Protein AF-A0A9D1AWI4-F1 (afdb_monomer_lite)

pLDDT: mean 77.04, std 20.74, range [39.5, 98.0]

Radius of gyration: 28.98 Å; chains: 1; bounding box: 42×96×61 Å

Sequence (135 aa):
MLERTSTHLPARLPLTPLGGLLALLVAPGASATPLDPLGFGLIQSSWDPSGAITIDTDALTLSEGGLVLTGELSPDGIAVFTFGEVVIDEIVTVTGARPVAILSRGDLVLDAEIVAGAWWRAPGPGGHPGGASQG

Secondary structure (DSSP, 8-state):
-----------PPP-----------------PPPP-GGGS--SEEEE--SS-EEEETTTTEEEETTEEEE-EE-TTS-EEEEEEEEEE-SPEEEESSS-EEEEESS-EEE-S-EEE--SS--PPTT---------

Structure (mmCIF, N/CA/C/O backbone):
data_AF-A0A9D1AWI4-F1
#
_entry.id   AF-A0A9D1AWI4-F1
#
loop_
_atom_site.group_PDB
_atom_site.id
_atom_site.type_symbol
_atom_site.label_atom_id
_atom_site.label_alt_id
_atom_site.label_comp_id
_atom_site.label_asym_id
_atom_site.label_entity_id
_atom_site.label_seq_id
_atom_site.pdbx_PDB_ins_code
_atom_site.Cartn_x
_atom_site.Cartn_y
_atom_site.Cartn_z
_atom_site.occupancy
_atom_site.B_iso_or_equiv
_atom_site.auth_seq_id
_atom_site.auth_comp_id
_atom_site.auth_asym_id
_atom_site.auth_atom_id
_atom_site.pdbx_PDB_model_num
ATOM 1 N N . MET A 1 1 ? 14.383 -85.084 -45.761 1.00 45.31 1 MET A N 1
ATOM 2 C CA . MET A 1 1 ? 15.588 -84.284 -46.062 1.00 45.31 1 MET A CA 1
ATOM 3 C C . MET A 1 1 ? 15.441 -82.992 -45.262 1.00 45.31 1 MET A C 1
ATOM 5 O O . MET A 1 1 ? 14.684 -82.135 -45.676 1.00 45.31 1 MET A O 1
ATOM 9 N N . LEU A 1 2 ? 15.631 -83.041 -43.938 1.00 50.47 2 LEU A N 1
ATOM 10 C CA . LEU A 1 2 ? 16.877 -82.726 -43.218 1.00 50.47 2 LEU A CA 1
ATOM 11 C C . LEU A 1 2 ? 17.517 -81.425 -43.706 1.00 50.47 2 LEU A C 1
ATOM 13 O O . LEU A 1 2 ? 18.205 -81.463 -44.711 1.00 50.47 2 LEU A O 1
ATOM 17 N N . GLU A 1 3 ? 17.341 -80.351 -42.935 1.00 50.72 3 GLU A N 1
ATOM 18 C CA . GLU A 1 3 ? 18.427 -79.440 -42.567 1.00 50.72 3 GLU A CA 1
ATOM 19 C C . GLU A 1 3 ? 18.078 -78.723 -41.251 1.00 50.72 3 GLU A C 1
ATOM 21 O O . GLU A 1 3 ? 16.989 -78.184 -41.062 1.00 50.72 3 GLU A O 1
ATOM 26 N N . ARG A 1 4 ? 18.994 -78.843 -40.287 1.00 56.78 4 ARG A N 1
ATOM 27 C CA . ARG A 1 4 ? 18.983 -78.182 -38.980 1.00 56.78 4 ARG A CA 1
ATOM 28 C C . ARG A 1 4 ? 19.704 -76.839 -39.131 1.00 56.78 4 ARG A C 1
ATOM 30 O O . ARG A 1 4 ? 20.819 -76.823 -39.638 1.00 56.78 4 ARG A O 1
ATOM 37 N N . THR A 1 5 ? 19.156 -75.765 -38.573 1.00 61.84 5 THR A N 1
ATOM 38 C CA . THR A 1 5 ? 19.863 -74.483 -38.366 1.00 61.84 5 THR A CA 1
ATOM 39 C C . THR A 1 5 ? 19.432 -73.977 -36.987 1.00 61.84 5 THR A C 1
ATOM 41 O O . THR A 1 5 ? 18.318 -73.503 -36.825 1.00 61.84 5 THR A O 1
ATOM 44 N N . SER A 1 6 ? 20.059 -74.369 -35.877 1.00 56.84 6 SER A N 1
ATOM 45 C CA . SER A 1 6 ? 21.362 -73.949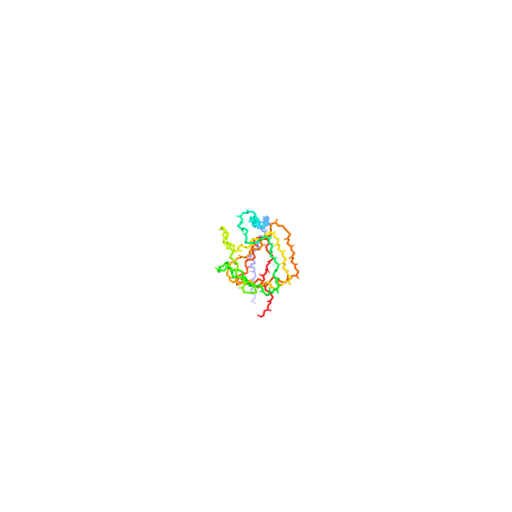 -35.340 1.00 56.84 6 SER A CA 1
ATOM 46 C C . SER A 1 6 ? 21.582 -72.430 -35.315 1.00 56.84 6 SER A C 1
ATOM 48 O O . SER A 1 6 ? 22.040 -71.852 -36.289 1.00 56.84 6 SER A O 1
ATOM 50 N N . THR A 1 7 ? 21.307 -71.867 -34.130 1.00 49.75 7 THR A N 1
ATOM 51 C CA . THR A 1 7 ? 22.163 -70.921 -33.386 1.00 49.75 7 THR A CA 1
ATOM 52 C C . THR A 1 7 ? 22.381 -69.526 -33.979 1.00 49.75 7 THR A C 1
ATOM 54 O O . THR A 1 7 ? 23.051 -69.379 -34.989 1.00 49.75 7 THR A O 1
ATOM 57 N N . HIS A 1 8 ? 21.937 -68.482 -33.265 1.00 50.66 8 HIS A N 1
ATOM 58 C CA . HIS A 1 8 ? 22.826 -67.635 -32.447 1.00 50.66 8 HIS A CA 1
ATOM 59 C C . HIS A 1 8 ? 22.029 -66.456 -31.848 1.00 50.66 8 HIS A C 1
ATOM 61 O O . HIS A 1 8 ? 21.638 -65.536 -32.558 1.00 50.66 8 HIS A O 1
ATOM 67 N N . LEU A 1 9 ? 21.793 -66.472 -30.531 1.00 54.97 9 LEU A N 1
ATOM 68 C CA . LEU A 1 9 ? 21.393 -65.287 -29.761 1.00 54.97 9 LEU A CA 1
ATOM 69 C C . LEU A 1 9 ? 22.649 -64.434 -29.513 1.00 54.97 9 LEU A C 1
ATOM 71 O O . LEU A 1 9 ? 23.544 -64.916 -28.815 1.00 54.97 9 LEU A O 1
ATOM 75 N N . PRO A 1 10 ? 22.759 -63.190 -30.012 1.00 54.62 10 PRO A N 1
ATOM 76 C CA . PRO A 1 10 ? 23.812 -62.301 -29.554 1.00 54.62 10 PRO A CA 1
ATOM 77 C C . PRO A 1 10 ? 23.429 -61.602 -28.239 1.00 54.62 10 PRO A C 1
ATOM 79 O O . PRO A 1 10 ? 22.452 -60.867 -28.154 1.00 54.62 10 PRO A O 1
ATOM 82 N N . ALA A 1 11 ? 24.278 -61.863 -27.243 1.00 52.03 11 ALA A N 1
ATOM 83 C CA . ALA A 1 11 ? 24.761 -60.970 -26.191 1.00 52.03 11 ALA A CA 1
ATOM 84 C C . ALA A 1 11 ? 23.743 -60.239 -25.292 1.00 52.03 11 ALA A C 1
ATOM 86 O O . ALA A 1 11 ? 23.161 -59.210 -25.623 1.00 52.03 11 ALA A O 1
ATOM 87 N N . ARG A 1 12 ? 23.673 -60.735 -24.052 1.00 48.59 12 ARG A N 1
ATOM 88 C CA . ARG A 1 12 ? 23.196 -60.013 -22.870 1.00 48.59 12 ARG A CA 1
ATOM 89 C C . ARG A 1 12 ? 23.961 -58.691 -22.719 1.00 48.59 12 ARG A C 1
ATOM 91 O O . ARG A 1 12 ? 25.184 -58.707 -22.604 1.00 48.59 12 ARG A O 1
ATOM 98 N N . LEU A 1 13 ? 23.235 -57.575 -22.679 1.00 52.12 13 LEU A N 1
ATOM 99 C CA . LEU A 1 13 ? 23.771 -56.276 -22.272 1.00 52.12 13 LEU A CA 1
ATOM 100 C C . LEU A 1 13 ? 24.187 -56.350 -20.791 1.00 52.12 13 LEU A C 1
ATOM 102 O O . LEU A 1 13 ? 23.365 -56.755 -19.962 1.00 52.12 13 LEU A O 1
ATOM 106 N N . PRO A 1 14 ? 25.430 -55.993 -20.427 1.00 52.00 14 PRO A N 1
ATOM 107 C CA . PRO A 1 14 ? 25.817 -55.904 -19.028 1.00 52.00 14 PRO A CA 1
ATOM 108 C C . PRO A 1 14 ? 25.092 -54.721 -18.371 1.00 52.00 14 PRO A C 1
ATOM 110 O O . PRO A 1 14 ? 25.228 -53.579 -18.805 1.00 52.00 14 PRO A O 1
ATOM 113 N N . LEU A 1 15 ? 24.325 -54.997 -17.310 1.00 50.03 15 LEU A N 1
ATOM 114 C CA . LEU A 1 15 ? 23.926 -53.971 -16.350 1.00 50.03 15 LEU A CA 1
ATOM 115 C C . LEU A 1 15 ? 25.188 -53.506 -15.624 1.00 50.03 15 LEU A C 1
ATOM 117 O O . LEU A 1 15 ? 25.741 -54.247 -14.813 1.00 50.03 15 LEU A O 1
ATOM 121 N N . THR A 1 16 ? 25.633 -52.289 -15.904 1.00 57.31 16 THR A N 1
ATOM 122 C CA . THR A 1 16 ? 26.634 -51.606 -15.086 1.00 57.31 16 THR A CA 1
ATOM 123 C C . THR A 1 16 ? 25.918 -50.957 -13.897 1.00 57.31 16 THR A C 1
ATOM 125 O O . THR A 1 16 ? 25.114 -50.050 -14.116 1.00 57.31 16 THR A O 1
ATOM 128 N N 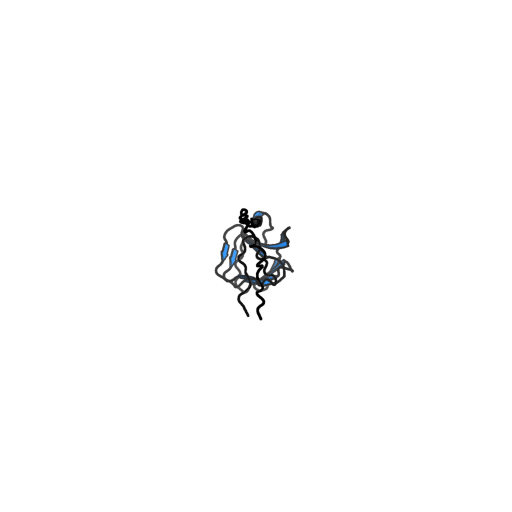. PRO A 1 17 ? 26.169 -51.364 -12.640 1.00 54.34 17 PRO A N 1
ATOM 129 C CA . PRO A 1 17 ? 25.711 -50.618 -11.482 1.00 54.34 17 PRO A CA 1
ATOM 130 C C . PRO A 1 17 ? 26.766 -49.555 -11.159 1.00 54.34 17 PRO A C 1
ATOM 132 O O . PRO A 1 17 ? 27.719 -49.810 -10.430 1.00 54.34 17 PRO A O 1
ATOM 135 N N . LEU A 1 18 ? 26.621 -48.360 -11.724 1.00 48.41 18 LEU A N 1
ATOM 136 C CA . LEU A 1 18 ? 27.249 -47.150 -11.190 1.00 48.41 18 LEU A CA 1
ATOM 137 C C . LEU A 1 18 ? 26.082 -46.242 -10.804 1.00 48.41 18 LEU A C 1
ATOM 139 O O . LEU A 1 18 ? 25.283 -45.861 -11.646 1.00 48.41 18 LEU A O 1
ATOM 143 N N . GLY A 1 19 ? 25.828 -46.037 -9.519 1.00 44.00 19 GLY A N 1
ATOM 144 C CA . GLY A 1 19 ? 26.664 -45.133 -8.738 1.00 44.00 19 GLY A CA 1
ATOM 145 C C . GLY A 1 19 ? 25.960 -43.782 -8.782 1.00 44.00 19 GLY A C 1
ATOM 146 O O . GLY A 1 19 ? 25.944 -43.126 -9.815 1.00 44.00 19 GLY A O 1
ATOM 147 N N . GLY A 1 20 ? 25.247 -43.478 -7.701 1.00 49.72 20 GLY A N 1
ATOM 148 C CA . GLY A 1 20 ? 24.153 -42.521 -7.693 1.00 49.72 20 GLY A CA 1
ATOM 149 C C . GLY A 1 20 ? 24.494 -41.088 -8.085 1.00 49.72 20 GLY A C 1
ATOM 150 O O . GLY A 1 20 ? 25.624 -40.624 -7.990 1.00 49.72 20 GLY A O 1
ATOM 151 N N . LEU A 1 21 ? 23.431 -40.361 -8.407 1.00 42.56 21 LEU A N 1
ATOM 152 C CA . LEU A 1 21 ? 23.362 -38.935 -8.151 1.00 42.56 21 LEU A CA 1
ATOM 153 C C . LEU A 1 21 ? 21.898 -38.599 -7.864 1.00 42.56 21 LEU A C 1
ATOM 155 O O . LEU A 1 21 ? 21.115 -38.311 -8.765 1.00 42.56 21 LEU A O 1
ATOM 159 N N . LEU A 1 22 ? 21.509 -38.692 -6.590 1.00 47.16 22 LEU A N 1
ATOM 160 C CA . LEU A 1 22 ? 20.342 -37.966 -6.105 1.00 47.16 22 LEU A CA 1
ATOM 161 C C . LEU A 1 22 ? 20.713 -36.485 -6.237 1.00 47.16 22 LEU A C 1
ATOM 163 O O . LEU A 1 22 ? 21.435 -35.949 -5.399 1.00 47.16 22 LEU A O 1
ATOM 167 N N . ALA A 1 23 ? 20.317 -35.857 -7.342 1.00 48.88 23 ALA A N 1
ATOM 168 C CA . ALA A 1 23 ? 20.472 -34.425 -7.527 1.00 48.88 23 ALA A CA 1
ATOM 169 C C . ALA A 1 23 ? 19.553 -33.731 -6.515 1.00 48.88 23 ALA A C 1
ATOM 171 O O . ALA A 1 23 ? 18.359 -33.555 -6.755 1.00 48.88 23 ALA A O 1
ATOM 172 N N . LEU A 1 24 ? 20.106 -33.396 -5.348 1.00 40.22 24 LEU A N 1
ATOM 173 C CA . LEU A 1 24 ? 19.491 -32.469 -4.414 1.00 40.22 24 LEU A CA 1
ATOM 174 C C . LEU A 1 24 ? 19.412 -31.127 -5.145 1.00 40.22 24 LEU A C 1
ATOM 176 O O . LEU A 1 24 ? 20.410 -30.420 -5.277 1.00 40.22 24 LEU A O 1
ATOM 180 N N . LEU A 1 25 ? 18.239 -30.828 -5.700 1.00 46.88 25 LEU A N 1
ATOM 181 C CA . LEU A 1 25 ? 17.939 -29.542 -6.305 1.00 46.88 25 LEU A CA 1
ATOM 182 C C . LEU A 1 25 ? 17.984 -28.506 -5.177 1.00 46.88 25 LEU A C 1
ATOM 184 O O . LEU A 1 25 ? 17.009 -28.317 -4.454 1.00 46.88 25 LEU A O 1
ATOM 188 N N . VAL A 1 26 ? 19.148 -27.887 -4.975 1.00 55.75 26 VAL A N 1
ATOM 189 C CA . VAL A 1 26 ? 19.289 -26.714 -4.116 1.00 55.75 26 VAL A CA 1
ATOM 190 C C . VAL A 1 26 ? 18.521 -25.603 -4.816 1.00 55.75 26 VAL A C 1
ATOM 192 O O . VAL A 1 26 ? 19.046 -24.932 -5.703 1.00 55.75 26 VAL A O 1
ATOM 195 N N . ALA A 1 27 ? 17.241 -25.459 -4.479 1.00 60.59 27 ALA A N 1
ATOM 196 C CA . ALA A 1 27 ? 16.503 -24.266 -4.841 1.00 60.59 27 ALA A CA 1
ATOM 197 C C . ALA A 1 27 ? 17.263 -23.082 -4.221 1.00 60.59 27 ALA A C 1
ATOM 199 O O . ALA A 1 27 ? 17.557 -23.135 -3.020 1.00 60.59 27 ALA A O 1
ATOM 200 N N . PRO A 1 28 ? 17.632 -22.043 -4.990 1.00 52.69 28 PRO A N 1
ATOM 201 C CA . PRO A 1 28 ? 18.118 -20.820 -4.378 1.00 52.69 28 PRO A CA 1
ATOM 202 C C . PRO A 1 28 ? 17.020 -20.350 -3.426 1.00 52.69 28 PRO A C 1
ATOM 204 O O . PRO A 1 28 ? 15.890 -20.106 -3.852 1.00 52.69 28 PRO A O 1
ATOM 207 N N . GLY A 1 29 ? 17.333 -20.303 -2.130 1.00 49.09 29 GLY A N 1
ATOM 208 C CA . GLY A 1 29 ? 16.463 -19.673 -1.152 1.00 49.09 29 GLY A CA 1
ATOM 209 C C . GLY A 1 29 ? 16.236 -18.247 -1.624 1.00 49.09 29 GLY A C 1
ATOM 210 O O . GLY A 1 29 ? 17.169 -17.447 -1.659 1.00 49.09 29 GLY A O 1
ATOM 211 N N . ALA A 1 30 ? 15.030 -17.961 -2.096 1.00 52.03 30 ALA A N 1
ATOM 212 C CA . ALA A 1 30 ? 14.690 -16.642 -2.571 1.00 52.03 30 ALA A CA 1
ATOM 213 C C . ALA A 1 30 ? 14.671 -15.713 -1.345 1.00 52.03 30 ALA A C 1
ATOM 215 O O . ALA A 1 30 ? 13.865 -15.898 -0.435 1.00 52.03 30 ALA A O 1
ATOM 216 N N . SER A 1 31 ? 15.602 -14.761 -1.293 1.00 51.12 31 SER A N 1
ATOM 217 C CA . SER A 1 31 ? 15.690 -13.756 -0.234 1.00 51.12 31 SER A CA 1
ATOM 218 C C . SER A 1 31 ? 15.050 -12.473 -0.750 1.00 51.12 31 SER A C 1
ATOM 220 O O . SER A 1 31 ? 15.693 -11.734 -1.491 1.00 51.12 31 SER A O 1
ATOM 222 N N . ALA A 1 32 ? 13.792 -12.204 -0.395 1.00 57.56 32 ALA A N 1
ATOM 223 C CA . ALA A 1 32 ? 13.297 -10.832 -0.447 1.00 57.56 32 ALA A CA 1
ATOM 224 C C . ALA A 1 32 ? 13.909 -10.110 0.751 1.00 57.56 32 ALA A C 1
ATOM 226 O O . ALA A 1 32 ? 13.712 -10.533 1.890 1.00 57.56 32 ALA A O 1
ATOM 227 N N . THR A 1 33 ? 14.687 -9.060 0.498 1.00 71.38 33 THR A N 1
ATOM 228 C CA . THR A 1 33 ? 15.119 -8.165 1.570 1.00 71.38 33 THR A CA 1
ATOM 229 C C . THR A 1 33 ? 13.859 -7.549 2.179 1.00 71.38 33 THR A C 1
ATOM 231 O O . THR A 1 33 ? 13.085 -6.945 1.434 1.00 71.38 33 THR A O 1
ATOM 234 N N . PRO A 1 34 ? 13.603 -7.719 3.490 1.00 82.38 34 PRO A N 1
ATOM 235 C CA . PRO A 1 34 ? 12.454 -7.090 4.126 1.00 82.38 34 PRO A CA 1
ATOM 236 C C . PRO A 1 34 ? 12.467 -5.577 3.884 1.00 82.38 34 PRO A C 1
ATOM 238 O O . PRO A 1 34 ? 13.513 -4.941 4.015 1.00 82.38 34 PRO A O 1
ATOM 241 N N . LEU A 1 35 ? 11.315 -5.006 3.525 1.00 88.44 35 LEU A N 1
ATOM 242 C CA . LEU A 1 35 ? 11.165 -3.557 3.413 1.00 88.44 35 LEU A CA 1
ATOM 243 C C . LEU A 1 35 ? 11.111 -2.945 4.817 1.00 88.44 35 LEU A C 1
ATOM 245 O O . LEU A 1 35 ? 10.341 -3.407 5.657 1.00 88.44 35 LEU A O 1
ATOM 249 N N . ASP A 1 36 ? 11.916 -1.910 5.055 1.00 91.75 36 ASP A N 1
ATOM 250 C CA . ASP A 1 36 ? 11.902 -1.135 6.299 1.00 91.75 36 ASP A CA 1
ATOM 251 C C . ASP A 1 36 ? 10.894 0.028 6.188 1.00 91.75 36 ASP A C 1
ATOM 253 O O . ASP A 1 36 ? 11.123 0.940 5.388 1.00 91.75 36 ASP A O 1
ATOM 257 N N . PRO A 1 37 ? 9.808 0.059 6.987 1.00 90.19 37 PRO A N 1
ATOM 258 C CA . PRO A 1 37 ? 8.839 1.161 6.995 1.00 90.19 37 PRO A CA 1
ATOM 259 C C . PRO A 1 37 ? 9.433 2.532 7.355 1.00 90.19 37 PRO A C 1
ATOM 261 O O . PRO A 1 37 ? 8.843 3.572 7.047 1.00 90.19 37 PRO A O 1
ATOM 264 N N . LEU A 1 38 ? 10.590 2.575 8.023 1.00 93.12 38 LEU A N 1
ATOM 265 C CA . LEU A 1 38 ? 11.295 3.826 8.318 1.00 93.12 38 LEU A CA 1
ATOM 266 C C . LEU A 1 38 ? 12.097 4.347 7.116 1.00 93.12 38 LEU A C 1
ATOM 268 O O . LEU A 1 38 ? 12.473 5.519 7.107 1.00 93.12 38 LEU A O 1
ATOM 272 N N . GLY A 1 39 ? 12.314 3.508 6.099 1.00 93.62 39 GLY A N 1
ATOM 273 C CA . GLY A 1 39 ? 13.012 3.850 4.860 1.00 93.62 39 GLY A CA 1
ATOM 274 C C . GLY A 1 39 ? 12.160 4.585 3.819 1.00 93.62 39 GLY A C 1
ATOM 275 O O . GLY A 1 39 ? 12.720 5.088 2.848 1.00 93.62 39 GLY A O 1
ATOM 276 N N . PHE A 1 40 ? 10.842 4.672 4.021 1.00 95.56 40 PHE A N 1
ATOM 277 C CA . PHE A 1 40 ? 9.885 5.316 3.110 1.00 95.56 40 PHE A CA 1
ATOM 278 C C . PHE A 1 40 ? 9.194 6.506 3.778 1.00 95.56 40 PHE A C 1
ATOM 280 O O . PHE A 1 40 ? 9.043 6.529 5.005 1.00 95.56 40 PHE A O 1
ATOM 287 N N . GLY A 1 41 ? 8.772 7.502 2.997 1.00 96.50 41 GLY A N 1
ATOM 288 C CA . GLY A 1 41 ? 8.060 8.672 3.507 1.00 96.50 41 GLY A CA 1
ATOM 289 C C . GLY A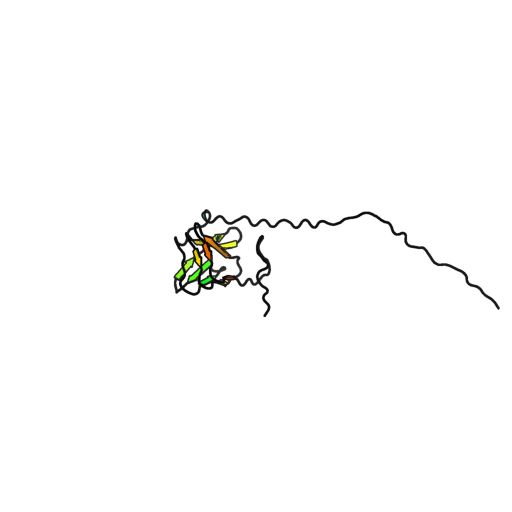 1 41 ? 6.698 8.317 4.102 1.00 96.50 41 GLY A C 1
ATOM 290 O O . GLY A 1 41 ? 5.971 7.461 3.605 1.00 96.50 41 GLY A O 1
ATOM 291 N N . LEU A 1 42 ? 6.357 8.980 5.207 1.00 97.00 42 LEU A N 1
ATOM 292 C CA . LEU A 1 42 ? 5.066 8.809 5.866 1.00 97.00 42 LEU A CA 1
ATOM 293 C C . LEU A 1 42 ? 3.995 9.600 5.102 1.00 97.00 42 LEU A C 1
ATOM 295 O O . LEU A 1 42 ? 4.084 10.827 5.053 1.00 97.00 42 LEU A O 1
ATOM 299 N N . ILE A 1 43 ? 2.983 8.923 4.556 1.00 97.00 43 ILE A N 1
ATOM 300 C CA . ILE A 1 43 ? 1.862 9.574 3.858 1.00 97.00 43 ILE A CA 1
ATOM 301 C C . ILE A 1 43 ? 0.940 10.239 4.887 1.00 97.00 43 ILE A C 1
ATOM 303 O O . ILE A 1 43 ? 0.638 11.428 4.791 1.00 97.00 43 ILE A O 1
ATOM 307 N N . GLN A 1 44 ? 0.512 9.472 5.894 1.00 95.69 44 GLN A N 1
ATOM 308 C CA . GLN A 1 44 ? -0.364 9.919 6.981 1.00 95.69 44 GLN A CA 1
ATOM 309 C C . GLN A 1 44 ? -0.005 9.214 8.295 1.00 95.69 44 GLN A C 1
ATOM 311 O O . GLN A 1 44 ? 0.582 8.131 8.304 1.00 95.69 44 GLN A O 1
ATOM 316 N N . SER A 1 45 ? -0.358 9.832 9.425 1.00 95.19 45 SER A N 1
ATOM 317 C CA . SER A 1 45 ? -0.089 9.282 10.760 1.00 95.19 45 SER A CA 1
ATOM 318 C C . SER A 1 45 ? -0.993 8.109 11.137 1.00 95.19 45 SER A C 1
ATOM 320 O O . SER A 1 45 ? -0.586 7.279 11.934 1.00 95.19 45 SER A O 1
ATOM 322 N N . SER A 1 46 ? -2.198 8.038 10.582 1.00 94.56 46 SER A N 1
ATOM 323 C CA . SER A 1 46 ? -3.149 6.944 10.775 1.00 94.56 46 SER A CA 1
ATOM 324 C C . SER A 1 46 ? -3.993 6.834 9.510 1.00 94.56 46 SER A C 1
ATOM 326 O O . SER A 1 46 ? -4.343 7.865 8.927 1.00 94.56 46 SER A O 1
ATOM 328 N N . TRP A 1 47 ? -4.246 5.606 9.073 1.00 94.81 47 TRP A N 1
ATOM 329 C CA . TRP A 1 47 ? -5.070 5.287 7.918 1.00 94.81 47 TRP A CA 1
ATOM 330 C C . TRP A 1 47 ? -6.171 4.310 8.339 1.00 94.81 47 TRP A C 1
ATOM 332 O O . TRP A 1 47 ? -5.875 3.183 8.730 1.00 94.81 47 TRP A O 1
ATOM 342 N N . ASP A 1 48 ? -7.411 4.802 8.305 1.00 94.62 48 ASP A N 1
ATOM 343 C CA . ASP A 1 48 ? -8.648 4.130 8.728 1.00 94.62 48 ASP A CA 1
ATOM 344 C C . ASP A 1 48 ? -9.761 4.480 7.706 1.00 94.62 48 ASP A C 1
ATOM 346 O O . ASP A 1 48 ? -10.526 5.437 7.897 1.00 94.62 48 ASP A O 1
ATOM 350 N N . PRO A 1 49 ? -9.739 3.840 6.521 1.00 89.88 49 PRO A N 1
ATOM 351 C CA . PRO A 1 49 ? -10.673 4.084 5.428 1.00 89.88 49 PRO A CA 1
ATOM 352 C C . PRO A 1 49 ? -12.090 3.645 5.807 1.00 89.88 49 PRO A C 1
ATOM 354 O O . PRO A 1 49 ? -12.292 2.563 6.322 1.00 89.88 49 PRO A O 1
ATOM 357 N N . SER A 1 50 ? -13.099 4.444 5.453 1.00 87.31 50 SER A N 1
ATOM 358 C CA . SER A 1 50 ? -14.524 4.129 5.706 1.00 87.31 50 SER A CA 1
ATOM 359 C C . SER A 1 50 ? -15.315 3.803 4.431 1.00 87.31 50 SER A C 1
ATOM 361 O O . SER A 1 50 ? -16.539 3.947 4.374 1.00 87.31 50 SER A O 1
ATOM 363 N N . GLY A 1 51 ? -14.613 3.438 3.359 1.00 87.25 51 GLY A N 1
ATOM 364 C CA . GLY A 1 51 ? -15.221 3.005 2.108 1.00 87.25 51 GLY A CA 1
ATOM 365 C C . GLY A 1 51 ? -14.219 2.330 1.180 1.00 87.25 51 GLY A C 1
ATOM 366 O O . GLY A 1 51 ? -13.044 2.204 1.505 1.00 87.25 51 GLY A O 1
ATOM 367 N N . ALA A 1 52 ? -14.690 1.928 -0.003 1.00 87.31 52 ALA A N 1
ATOM 368 C CA . ALA A 1 52 ? -13.902 1.142 -0.951 1.00 87.31 52 ALA A CA 1
ATOM 369 C C . ALA A 1 52 ? -12.550 1.788 -1.306 1.00 87.31 52 ALA A C 1
ATOM 371 O O . ALA A 1 52 ? -12.483 2.968 -1.668 1.00 87.31 52 ALA A O 1
ATOM 372 N N . ILE A 1 53 ? -11.496 0.968 -1.275 1.00 94.88 53 ILE A N 1
ATOM 373 C CA . ILE A 1 53 ? -10.110 1.383 -1.504 1.00 94.88 53 ILE A CA 1
ATOM 374 C C . ILE A 1 53 ? -9.654 0.851 -2.860 1.00 94.88 53 ILE A C 1
ATOM 376 O O . ILE A 1 53 ? -9.779 -0.341 -3.156 1.00 94.88 53 ILE A O 1
ATOM 380 N N . THR A 1 54 ? -9.088 1.724 -3.691 1.00 95.31 54 THR A N 1
ATOM 381 C CA . THR A 1 54 ? -8.430 1.333 -4.947 1.00 95.31 54 THR A CA 1
ATOM 382 C C . THR A 1 54 ? -6.969 1.748 -4.929 1.00 95.31 54 THR A C 1
ATOM 384 O O . THR A 1 54 ? -6.669 2.928 -4.769 1.00 95.31 54 THR A O 1
ATOM 387 N N . ILE A 1 55 ? -6.062 0.796 -5.137 1.00 96.06 55 ILE A N 1
ATOM 388 C CA . ILE A 1 55 ? -4.628 1.050 -5.292 1.00 96.06 55 ILE A CA 1
ATOM 389 C C . ILE A 1 55 ? -4.244 0.828 -6.752 1.00 96.06 55 ILE A C 1
ATOM 391 O O . ILE A 1 55 ? -4.288 -0.299 -7.237 1.00 96.06 55 ILE A O 1
ATOM 395 N N . ASP A 1 56 ? -3.813 1.885 -7.434 1.00 95.44 56 ASP A N 1
ATOM 396 C CA . ASP A 1 56 ? -3.173 1.803 -8.746 1.00 95.44 56 ASP A CA 1
ATOM 397 C C . ASP A 1 56 ? -1.652 1.823 -8.565 1.00 95.44 56 ASP A C 1
ATOM 399 O O . ASP A 1 56 ? -1.043 2.841 -8.223 1.00 95.44 56 ASP A O 1
ATOM 403 N N . THR A 1 57 ? -1.036 0.666 -8.787 1.00 95.19 57 THR A N 1
ATOM 404 C CA . THR A 1 57 ? 0.404 0.468 -8.613 1.00 95.19 57 THR A CA 1
ATOM 405 C C . THR A 1 57 ? 1.242 1.048 -9.753 1.00 95.19 57 THR A C 1
ATOM 407 O O . THR A 1 57 ? 2.433 1.285 -9.558 1.00 95.19 57 THR A O 1
ATOM 410 N N . ASP A 1 58 ? 0.657 1.326 -10.921 1.00 93.69 58 ASP A N 1
ATOM 411 C CA . ASP A 1 58 ? 1.358 1.971 -12.035 1.00 93.69 58 ASP A CA 1
ATOM 412 C C . ASP A 1 58 ? 1.351 3.495 -11.886 1.00 93.69 58 ASP A C 1
ATOM 414 O O . ASP A 1 58 ? 2.361 4.144 -12.171 1.00 93.69 58 ASP A O 1
ATOM 418 N N . ALA A 1 59 ? 0.243 4.052 -11.390 1.00 96.44 59 ALA A N 1
ATOM 419 C CA . ALA A 1 59 ? 0.111 5.472 -11.071 1.00 96.44 59 ALA A CA 1
ATOM 420 C C . ALA A 1 59 ? 0.688 5.850 -9.694 1.00 96.44 59 ALA A C 1
ATOM 422 O O . ALA A 1 59 ? 0.891 7.035 -9.430 1.00 96.44 59 ALA A O 1
ATOM 423 N N . LEU A 1 60 ? 0.971 4.862 -8.835 1.00 97.31 60 LEU A N 1
ATOM 424 C CA . LEU A 1 60 ? 1.376 5.040 -7.433 1.00 97.31 60 LEU A CA 1
ATOM 425 C C . LEU A 1 60 ? 0.337 5.828 -6.623 1.00 97.31 60 LEU A C 1
ATOM 427 O O . LEU A 1 60 ? 0.682 6.686 -5.810 1.00 97.31 60 LEU A O 1
ATOM 431 N N . THR A 1 61 ? -0.943 5.537 -6.846 1.00 97.62 61 THR A N 1
ATOM 432 C CA . THR A 1 61 ? -2.054 6.226 -6.182 1.00 97.62 61 THR A CA 1
ATOM 433 C C . THR A 1 61 ? -2.927 5.262 -5.402 1.00 97.62 61 THR A C 1
ATOM 435 O O . THR A 1 61 ? -3.274 4.194 -5.902 1.00 97.62 61 THR A O 1
ATOM 438 N N . LEU A 1 62 ? -3.351 5.682 -4.218 1.00 96.94 62 LEU A N 1
ATOM 439 C CA . LEU A 1 62 ? -4.379 5.037 -3.413 1.00 96.94 62 LEU A CA 1
ATOM 440 C C . LEU A 1 62 ? -5.572 5.986 -3.323 1.00 96.94 62 LEU A C 1
ATOM 442 O O . LEU A 1 62 ? -5.413 7.141 -2.942 1.00 96.94 62 LEU A O 1
ATOM 446 N N . SER A 1 63 ? -6.750 5.516 -3.720 1.00 95.38 63 SER A N 1
ATOM 447 C CA . SER A 1 63 ? -7.991 6.290 -3.713 1.00 95.38 63 SER A CA 1
ATOM 448 C C . SER A 1 63 ? -8.992 5.708 -2.723 1.00 95.38 63 SER A C 1
ATOM 450 O O . SER A 1 63 ? -9.273 4.511 -2.769 1.00 95.38 63 SER A O 1
ATOM 452 N N . GLU A 1 64 ? -9.565 6.569 -1.888 1.00 92.31 64 GLU A N 1
ATOM 453 C CA . GLU A 1 64 ? -10.598 6.241 -0.901 1.00 92.31 64 GLU A CA 1
ATOM 454 C C . GLU A 1 64 ? -11.591 7.401 -0.810 1.00 92.31 64 GLU A C 1
ATOM 456 O O . GLU A 1 64 ? -11.172 8.547 -0.722 1.00 92.31 64 GLU A O 1
ATOM 461 N N . GLY A 1 65 ? -12.903 7.166 -0.866 1.00 84.56 65 GLY A N 1
ATOM 462 C CA . GLY A 1 65 ? -13.903 8.212 -0.569 1.00 84.56 65 GLY A CA 1
ATOM 463 C C . GLY A 1 65 ? -13.744 9.577 -1.284 1.00 84.56 65 GLY A C 1
ATOM 464 O O . GLY A 1 65 ? -14.272 10.576 -0.801 1.00 84.56 65 GLY A O 1
ATOM 465 N N . GLY A 1 66 ? -13.018 9.655 -2.409 1.00 84.38 66 GLY A N 1
ATOM 466 C CA . GLY A 1 66 ? -12.663 10.901 -3.109 1.00 84.38 66 GLY A CA 1
ATOM 467 C C . GLY A 1 66 ? -11.322 11.546 -2.711 1.00 84.38 66 GLY A C 1
ATOM 468 O O . GLY A 1 66 ? -10.890 12.486 -3.379 1.00 84.38 66 GLY A O 1
ATOM 469 N N . LEU A 1 67 ? -10.644 11.049 -1.677 1.00 90.50 67 LEU A N 1
ATOM 470 C CA . LEU A 1 67 ? -9.249 11.349 -1.360 1.00 90.50 67 LEU A CA 1
ATOM 471 C C . LEU A 1 67 ? -8.318 10.503 -2.238 1.00 90.50 67 LEU A C 1
ATOM 473 O O . LEU A 1 67 ? -8.571 9.322 -2.470 1.00 90.50 67 LEU A O 1
ATOM 477 N N . VAL A 1 68 ? -7.232 11.116 -2.709 1.00 95.19 68 VAL A N 1
ATOM 478 C CA . VAL A 1 68 ? -6.155 10.433 -3.433 1.00 95.19 68 VAL A CA 1
ATOM 479 C C . VAL A 1 68 ? -4.849 10.668 -2.687 1.00 95.19 68 VAL A C 1
ATOM 481 O O . VAL A 1 68 ? -4.443 11.812 -2.478 1.00 95.19 68 VAL A O 1
ATOM 484 N N . LEU A 1 69 ? -4.202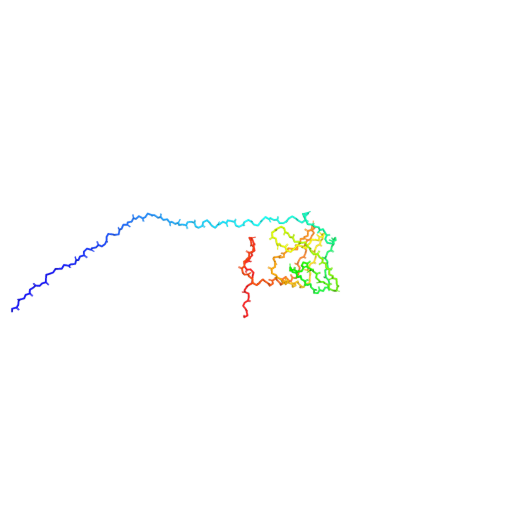 9.578 -2.298 1.00 96.12 69 LEU A N 1
ATOM 485 C CA . LEU A 1 69 ? -2.908 9.539 -1.636 1.00 96.12 69 LEU A CA 1
ATOM 486 C C . LEU A 1 69 ? -1.853 9.031 -2.619 1.00 96.12 69 LEU A C 1
ATOM 488 O O . LEU A 1 69 ? -2.103 8.103 -3.390 1.00 96.12 69 LEU A O 1
ATOM 492 N N . THR A 1 70 ? -0.665 9.624 -2.578 1.00 97.75 70 THR A N 1
ATOM 493 C CA . THR A 1 70 ? 0.450 9.248 -3.455 1.00 97.75 70 THR A CA 1
ATOM 494 C C . THR A 1 70 ? 1.455 8.406 -2.681 1.00 97.75 70 THR A C 1
ATOM 496 O O . THR A 1 70 ? 1.909 8.813 -1.613 1.00 97.75 70 THR A O 1
ATOM 499 N N . GLY A 1 71 ? 1.792 7.240 -3.227 1.00 97.19 71 GLY A N 1
ATOM 500 C CA . GLY A 1 71 ? 2.835 6.360 -2.711 1.00 97.19 71 GLY A CA 1
ATOM 501 C C . GLY A 1 71 ? 4.216 6.662 -3.293 1.00 97.19 71 GLY A C 1
ATOM 502 O O . GLY A 1 71 ? 4.417 7.600 -4.065 1.00 97.19 71 GLY A O 1
ATOM 503 N N . GLU A 1 72 ? 5.178 5.818 -2.944 1.00 97.25 72 GLU A N 1
ATOM 504 C CA . GLU A 1 72 ? 6.561 5.891 -3.411 1.00 97.25 72 GLU A CA 1
ATOM 505 C C . GLU A 1 72 ? 6.939 4.614 -4.167 1.00 97.25 72 GLU A C 1
ATOM 507 O O . GLU A 1 72 ? 6.418 3.534 -3.893 1.00 97.25 72 GLU A O 1
ATOM 512 N N . LEU A 1 73 ? 7.860 4.718 -5.128 1.00 96.50 73 LEU A N 1
ATOM 513 C CA . LEU A 1 73 ? 8.405 3.548 -5.815 1.00 96.50 73 LEU A CA 1
ATOM 514 C C . LEU A 1 73 ? 9.687 3.091 -5.116 1.00 96.50 73 LEU A C 1
ATOM 516 O O . LEU A 1 73 ? 10.651 3.854 -5.034 1.00 96.50 73 LEU A O 1
ATOM 520 N N . SER A 1 74 ? 9.728 1.838 -4.662 1.00 94.12 74 SER A N 1
ATOM 521 C CA . SER A 1 74 ? 10.953 1.262 -4.106 1.00 94.12 74 SER A CA 1
ATOM 522 C C . SER A 1 74 ? 12.028 1.062 -5.188 1.00 94.12 74 SER A C 1
ATOM 524 O O . SER A 1 74 ? 11.700 0.932 -6.373 1.00 94.12 74 SER A O 1
ATOM 526 N N . PRO A 1 75 ? 13.317 0.955 -4.808 1.00 89.75 75 PRO A N 1
ATOM 527 C CA . PRO A 1 75 ? 14.390 0.604 -5.743 1.00 89.75 75 PRO A CA 1
ATOM 528 C C . PRO A 1 75 ? 14.157 -0.716 -6.496 1.00 89.75 75 PRO A C 1
ATOM 530 O O . PRO A 1 75 ? 14.609 -0.862 -7.629 1.00 89.75 75 PRO A O 1
ATOM 533 N N . ASP A 1 76 ? 13.406 -1.642 -5.892 1.00 87.31 76 ASP A N 1
ATOM 534 C CA . ASP A 1 76 ? 13.048 -2.944 -6.469 1.00 87.31 76 ASP A CA 1
ATOM 535 C C . ASP A 1 76 ? 11.762 -2.896 -7.319 1.00 87.31 76 ASP A C 1
ATOM 537 O O . ASP A 1 76 ? 11.277 -3.924 -7.792 1.00 87.31 76 ASP A O 1
ATOM 541 N N . GLY A 1 77 ? 11.192 -1.705 -7.530 1.00 89.81 77 GLY A N 1
ATOM 542 C CA . GLY A 1 77 ? 10.022 -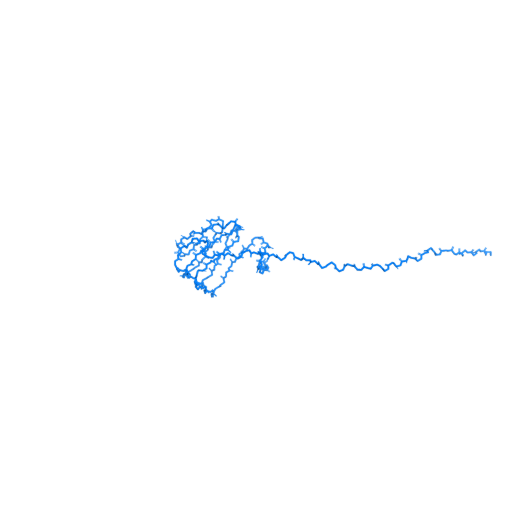1.498 -8.380 1.00 89.81 77 GLY A CA 1
ATOM 543 C C . GLY A 1 77 ? 8.675 -1.786 -7.710 1.00 89.81 77 GLY A C 1
ATOM 544 O O . GLY A 1 77 ? 7.689 -1.978 -8.421 1.00 89.81 77 GLY A O 1
ATOM 545 N N . ILE A 1 78 ? 8.620 -1.804 -6.376 1.00 90.88 78 ILE A N 1
ATOM 546 C CA . ILE A 1 78 ? 7.406 -2.039 -5.577 1.00 90.88 78 ILE A CA 1
ATOM 547 C C . ILE A 1 78 ? 6.700 -0.700 -5.335 1.00 90.88 78 ILE A C 1
ATOM 549 O O . ILE A 1 78 ? 7.354 0.273 -4.966 1.00 90.88 78 ILE A O 1
ATOM 553 N N . ALA A 1 79 ? 5.382 -0.644 -5.520 1.00 95.12 79 ALA A N 1
ATOM 554 C CA . ALA A 1 79 ? 4.562 0.497 -5.121 1.00 95.12 79 ALA A CA 1
ATOM 555 C C . ALA A 1 79 ? 4.337 0.459 -3.602 1.00 95.12 79 ALA A C 1
ATOM 557 O O . ALA A 1 79 ? 3.699 -0.465 -3.094 1.00 95.12 79 ALA A O 1
ATOM 558 N N . VAL A 1 80 ? 4.882 1.433 -2.876 1.00 96.31 80 VAL A N 1
ATOM 559 C CA . VAL A 1 80 ? 4.909 1.463 -1.410 1.00 96.31 80 VAL A CA 1
ATOM 560 C C . VAL A 1 80 ? 4.006 2.569 -0.874 1.00 96.31 80 VAL A C 1
ATOM 562 O O . VAL A 1 80 ? 4.146 3.734 -1.245 1.00 96.31 80 VAL A O 1
ATOM 565 N N . PHE A 1 81 ? 3.121 2.208 0.052 1.00 97.19 81 PHE A N 1
ATOM 566 C CA . PHE A 1 81 ? 2.252 3.126 0.782 1.00 97.19 81 PHE A CA 1
ATOM 567 C C . PHE A 1 81 ? 2.524 2.973 2.277 1.00 97.19 81 PHE A C 1
ATOM 569 O O . PHE A 1 81 ? 2.290 1.902 2.833 1.00 97.19 81 PHE A O 1
ATOM 576 N N . THR A 1 82 ? 3.064 4.016 2.913 1.00 98.00 82 THR A N 1
ATOM 577 C CA . THR A 1 82 ? 3.524 3.948 4.310 1.00 98.00 82 THR A CA 1
ATOM 578 C C . THR A 1 82 ? 2.710 4.861 5.212 1.00 98.00 82 THR A C 1
ATOM 580 O O . THR A 1 82 ? 2.595 6.065 4.966 1.00 98.00 82 THR A O 1
ATOM 583 N N . PHE A 1 83 ? 2.216 4.292 6.306 1.00 97.44 83 PHE A N 1
ATOM 584 C CA . PHE A 1 83 ? 1.361 4.948 7.287 1.00 97.44 83 PHE A CA 1
ATOM 585 C C . PHE A 1 83 ? 1.914 4.775 8.701 1.00 97.44 83 PHE A C 1
ATOM 587 O O . PHE A 1 83 ? 2.775 3.929 8.958 1.00 97.44 83 PHE A O 1
ATOM 594 N N . GLY A 1 84 ? 1.455 5.618 9.624 1.00 97.25 84 GLY A N 1
ATOM 595 C CA . GLY A 1 84 ? 1.841 5.501 11.029 1.00 97.25 84 GLY A CA 1
ATOM 596 C C . GLY A 1 84 ? 1.156 4.298 11.660 1.00 97.25 84 GLY A C 1
ATOM 597 O O . GLY A 1 84 ? 1.837 3.412 12.153 1.00 97.25 84 GLY A O 1
ATOM 598 N N . GLU A 1 85 ? -0.164 4.242 11.543 1.00 96.94 85 GLU A N 1
ATOM 599 C CA . GLU A 1 85 ? -1.018 3.113 11.914 1.00 96.94 85 GLU A CA 1
ATOM 600 C C . GLU A 1 85 ? -1.929 2.773 10.732 1.00 96.94 85 GLU A C 1
ATOM 602 O O . GLU A 1 85 ? -2.280 3.663 9.950 1.00 96.94 85 GLU A O 1
ATOM 607 N N . VAL A 1 86 ? -2.298 1.499 10.594 1.00 96.19 86 VAL A N 1
ATOM 608 C CA . VAL A 1 86 ? -3.156 1.006 9.511 1.00 96.19 86 VAL A CA 1
ATOM 609 C C . VAL A 1 86 ? -4.283 0.166 10.096 1.00 96.19 86 VAL A C 1
ATOM 611 O O . VAL A 1 86 ? -4.028 -0.832 10.770 1.00 96.19 86 VAL A O 1
ATOM 614 N N . VAL A 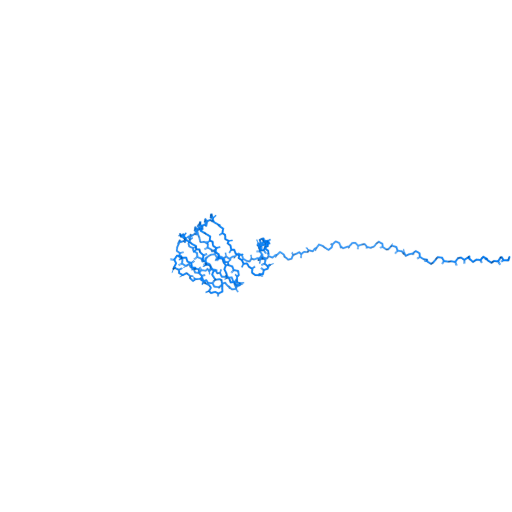1 87 ? -5.516 0.534 9.776 1.00 95.31 87 VAL A N 1
ATOM 615 C CA . VAL A 1 87 ? -6.718 -0.273 9.974 1.00 95.31 87 VAL A CA 1
ATOM 616 C C . VAL A 1 87 ? -7.335 -0.484 8.597 1.00 95.31 87 VAL A C 1
ATOM 618 O O . VAL A 1 87 ? -7.494 0.464 7.843 1.00 95.31 87 VAL A O 1
ATOM 621 N N . ILE A 1 88 ? -7.598 -1.731 8.220 1.00 92.88 88 ILE A N 1
ATOM 622 C CA . ILE A 1 88 ? -8.239 -2.079 6.950 1.00 92.88 88 ILE A CA 1
ATOM 623 C C . ILE A 1 88 ? -9.402 -3.014 7.271 1.00 92.88 88 ILE A C 1
ATOM 625 O O . ILE A 1 88 ? -9.209 -4.217 7.453 1.00 92.88 88 ILE A O 1
ATOM 629 N N . ASP A 1 89 ? -10.596 -2.446 7.343 1.00 93.38 89 ASP A N 1
ATOM 630 C CA . ASP A 1 89 ? -11.893 -3.115 7.498 1.00 93.38 89 ASP A CA 1
ATOM 631 C C . ASP A 1 89 ? -12.753 -3.038 6.218 1.00 93.38 89 ASP A C 1
ATOM 633 O O . ASP A 1 89 ? -13.802 -3.676 6.116 1.00 93.38 89 ASP A O 1
ATOM 637 N N . GLU A 1 90 ? -12.250 -2.350 5.193 1.00 92.12 90 GLU A N 1
ATOM 638 C CA . GLU A 1 90 ? -12.849 -2.224 3.867 1.00 92.12 90 GLU A CA 1
ATOM 639 C C . GLU A 1 90 ? -12.096 -3.041 2.804 1.00 92.12 90 GLU A C 1
ATOM 641 O O . GLU A 1 90 ? -10.894 -3.305 2.905 1.00 92.12 90 GLU A O 1
ATOM 646 N N . ILE A 1 91 ? -12.796 -3.430 1.731 1.00 90.06 91 ILE A N 1
ATOM 647 C CA . ILE A 1 91 ? -12.183 -4.181 0.623 1.00 90.06 91 ILE A CA 1
ATOM 648 C C . ILE A 1 91 ? -11.143 -3.310 -0.092 1.00 90.06 91 ILE A C 1
ATOM 650 O O . ILE A 1 91 ? -11.453 -2.226 -0.600 1.00 90.06 91 ILE A O 1
ATOM 654 N N . VAL A 1 92 ? -9.928 -3.847 -0.230 1.00 93.62 92 VAL A N 1
ATOM 655 C CA . VAL A 1 92 ? -8.846 -3.234 -1.011 1.00 93.62 92 VAL A CA 1
ATOM 656 C C . VAL A 1 92 ? -8.768 -3.892 -2.380 1.00 93.62 92 VAL A C 1
ATOM 658 O O . VAL A 1 92 ? -8.444 -5.072 -2.491 1.00 93.62 92 VAL A O 1
ATOM 661 N N . THR A 1 93 ? -9.005 -3.122 -3.440 1.00 94.06 93 THR A N 1
ATOM 662 C CA . THR A 1 93 ? -8.766 -3.568 -4.820 1.00 94.06 93 THR A CA 1
ATOM 663 C C . THR A 1 93 ? -7.438 -3.019 -5.317 1.00 94.06 93 THR A C 1
ATOM 665 O O . THR A 1 93 ? -7.233 -1.806 -5.341 1.00 94.06 93 THR A O 1
ATOM 668 N N . VAL A 1 94 ? -6.539 -3.900 -5.751 1.00 93.50 94 VAL A N 1
ATOM 669 C CA . VAL A 1 94 ? -5.237 -3.508 -6.308 1.00 93.50 94 VAL A CA 1
ATOM 670 C C . VAL A 1 94 ? -5.232 -3.730 -7.816 1.00 93.50 94 VAL A C 1
ATOM 672 O O . VAL A 1 94 ? -5.526 -4.826 -8.296 1.00 93.50 94 VAL A O 1
ATOM 675 N N . THR A 1 95 ? -4.859 -2.693 -8.561 1.00 92.44 95 THR A N 1
ATOM 676 C CA . THR A 1 95 ? -4.686 -2.698 -10.014 1.00 92.44 95 THR A CA 1
ATOM 677 C C . THR A 1 95 ? -3.267 -2.287 -10.411 1.00 92.44 95 THR A C 1
ATOM 679 O O . THR A 1 95 ? -2.494 -1.742 -9.620 1.00 92.44 95 THR A O 1
ATOM 682 N N . GLY A 1 96 ? -2.924 -2.537 -11.672 1.00 90.19 96 GLY A N 1
ATOM 683 C CA . GLY A 1 96 ? -1.614 -2.229 -12.242 1.00 90.19 96 GLY A CA 1
ATOM 684 C C . GLY A 1 96 ? -0.660 -3.424 -12.242 1.00 90.19 96 GLY A C 1
ATOM 685 O O . GLY A 1 96 ? -1.013 -4.533 -11.833 1.00 90.19 96 GLY A O 1
ATOM 686 N N . ALA A 1 97 ? 0.534 -3.214 -12.789 1.00 88.12 97 ALA A N 1
ATOM 687 C CA . ALA A 1 97 ? 1.488 -4.287 -13.055 1.00 88.12 97 ALA A CA 1
ATOM 688 C C . ALA A 1 97 ? 2.539 -4.492 -11.953 1.00 88.12 97 ALA A C 1
ATOM 690 O O . ALA A 1 97 ? 3.265 -5.491 -11.996 1.00 88.12 97 ALA A O 1
ATOM 691 N N . ARG A 1 98 ? 2.667 -3.566 -10.995 1.00 88.06 98 ARG A N 1
ATOM 692 C CA . ARG A 1 98 ? 3.741 -3.609 -9.993 1.00 88.06 98 ARG A CA 1
ATOM 693 C C . ARG A 1 98 ? 3.298 -4.331 -8.718 1.00 88.06 98 ARG A C 1
ATOM 695 O O . ARG A 1 98 ? 2.123 -4.283 -8.360 1.00 88.06 98 ARG A O 1
ATOM 702 N N . PRO A 1 99 ? 4.228 -4.968 -7.983 1.00 89.31 99 PRO A N 1
ATOM 703 C CA . PRO A 1 99 ? 3.951 -5.412 -6.623 1.00 89.31 99 PRO A CA 1
ATOM 704 C C . PRO A 1 99 ? 3.548 -4.226 -5.739 1.00 89.31 99 PRO A C 1
ATOM 706 O O . PRO A 1 99 ? 4.058 -3.119 -5.919 1.00 89.31 99 PRO A O 1
ATOM 709 N N . VAL A 1 100 ? 2.682 -4.473 -4.759 1.00 91.50 100 VAL A N 1
ATOM 710 C CA . VAL A 1 100 ? 2.251 -3.480 -3.768 1.00 91.50 100 VAL A CA 1
ATOM 711 C C . VAL A 1 100 ? 2.796 -3.833 -2.386 1.00 91.50 100 VAL A C 1
ATOM 713 O O . VAL A 1 100 ? 2.853 -5.007 -2.018 1.00 91.50 100 VAL A O 1
ATOM 716 N N . ALA A 1 101 ? 3.171 -2.818 -1.614 1.00 93.56 101 ALA A N 1
ATOM 717 C CA . ALA A 1 101 ? 3.459 -2.925 -0.193 1.00 93.56 101 ALA A CA 1
ATOM 718 C C . ALA A 1 101 ? 2.693 -1.841 0.574 1.00 93.56 101 ALA A C 1
ATOM 720 O O . ALA A 1 101 ? 2.832 -0.652 0.291 1.00 93.56 101 ALA A O 1
ATOM 721 N N . ILE A 1 102 ? 1.911 -2.266 1.564 1.00 94.25 102 ILE A N 1
ATOM 722 C CA . ILE A 1 102 ? 1.279 -1.388 2.550 1.00 94.25 102 ILE A CA 1
ATOM 723 C C . ILE A 1 102 ? 2.082 -1.553 3.836 1.00 94.25 102 ILE A C 1
ATOM 725 O O . ILE A 1 102 ? 2.155 -2.653 4.384 1.00 94.25 102 ILE A O 1
ATOM 729 N N . LEU A 1 103 ? 2.736 -0.485 4.279 1.00 95.50 103 LEU A N 1
ATOM 730 C CA . LEU A 1 103 ? 3.623 -0.493 5.435 1.00 95.50 103 LEU A CA 1
ATOM 731 C C . LEU A 1 103 ? 2.992 0.308 6.575 1.00 95.50 103 LEU A C 1
ATOM 733 O O . LEU A 1 103 ? 2.540 1.434 6.375 1.00 95.50 103 LEU A O 1
ATOM 737 N N . SER A 1 104 ? 3.016 -0.259 7.778 1.00 96.50 104 SER A N 1
ATOM 738 C CA . SER A 1 104 ? 2.697 0.449 9.018 1.00 96.50 104 SER A CA 1
ATOM 739 C C . SER A 1 104 ? 3.974 0.644 9.833 1.00 96.50 104 SER A C 1
ATOM 741 O O . SER A 1 104 ? 4.833 -0.243 9.864 1.00 96.50 104 SER A O 1
ATOM 743 N N . ARG A 1 105 ? 4.125 1.802 10.482 1.00 96.25 105 ARG A N 1
ATOM 744 C CA . ARG A 1 105 ? 5.197 2.054 11.465 1.00 96.25 105 ARG A CA 1
ATOM 745 C C . ARG A 1 105 ? 4.790 1.684 12.894 1.00 96.25 105 ARG A C 1
ATOM 747 O O . ARG A 1 105 ? 5.651 1.636 13.770 1.00 96.25 105 ARG A O 1
ATOM 754 N N . GLY A 1 106 ? 3.506 1.452 13.114 1.00 95.12 106 GLY A N 1
ATOM 755 C CA . GLY A 1 106 ? 2.892 1.052 14.366 1.00 95.12 106 GLY A CA 1
ATOM 756 C C . GLY A 1 106 ? 1.997 -0.153 14.123 1.00 95.12 106 GLY A C 1
ATOM 757 O O . GLY A 1 106 ? 2.427 -1.141 13.524 1.00 95.12 106 GLY A O 1
ATOM 758 N N . ASP A 1 107 ? 0.753 -0.066 14.579 1.00 95.00 107 ASP A N 1
ATOM 759 C CA . ASP A 1 107 ? -0.183 -1.179 14.490 1.00 95.00 107 ASP A CA 1
ATOM 760 C C . ASP A 1 107 ? -0.710 -1.370 13.059 1.00 95.00 107 ASP A C 1
ATOM 762 O O . ASP A 1 107 ? -0.878 -0.419 12.288 1.00 95.00 107 ASP A O 1
ATOM 766 N N . LEU A 1 108 ? -0.939 -2.634 12.699 1.00 93.88 108 LEU A N 1
ATOM 767 C CA . LEU A 1 108 ? -1.604 -3.059 11.470 1.00 93.88 108 LEU A CA 1
ATOM 768 C C . LEU A 1 108 ? -2.761 -3.978 11.863 1.00 93.88 108 LEU A C 1
ATOM 770 O O . LEU A 1 108 ? -2.538 -5.092 12.341 1.00 93.88 108 LEU A O 1
ATOM 774 N N . VAL A 1 109 ? -3.983 -3.516 11.635 1.00 95.25 109 VAL A N 1
ATOM 775 C CA . VAL A 1 109 ? -5.210 -4.299 11.768 1.00 95.25 109 VAL A CA 1
ATOM 776 C C . VAL A 1 109 ? -5.757 -4.545 10.369 1.00 95.25 109 VAL A C 1
ATOM 778 O O . VAL A 1 109 ? -6.009 -3.605 9.624 1.00 95.25 109 VAL A O 1
ATOM 781 N N . LEU A 1 110 ? -5.925 -5.814 10.010 1.00 91.94 110 LEU A N 1
ATOM 782 C CA . LEU A 1 110 ? -6.513 -6.230 8.741 1.00 91.94 110 LEU A CA 1
ATOM 783 C C . LEU A 1 110 ? -7.697 -7.147 9.047 1.00 91.94 110 LEU A C 1
ATOM 785 O O . LEU A 1 110 ? -7.492 -8.287 9.462 1.00 91.94 110 LEU A O 1
ATOM 789 N N . ASP A 1 111 ? -8.907 -6.629 8.860 1.00 91.81 111 ASP A N 1
ATOM 790 C CA . ASP A 1 111 ? -10.183 -7.326 9.082 1.00 91.81 111 ASP A CA 1
ATOM 791 C C . ASP A 1 111 ? -10.998 -7.488 7.783 1.00 91.81 111 ASP A C 1
ATOM 793 O O . ASP A 1 111 ? -12.132 -7.962 7.788 1.00 91.81 111 ASP A O 1
ATOM 797 N N . ALA A 1 112 ? -10.401 -7.133 6.643 1.00 87.69 112 ALA A N 1
ATOM 798 C CA . ALA A 1 112 ? -11.010 -7.238 5.325 1.00 87.69 112 ALA A CA 1
ATOM 799 C C . ALA A 1 112 ? -10.148 -7.998 4.311 1.00 87.69 112 ALA A C 1
ATOM 801 O O . ALA A 1 112 ? -9.003 -8.387 4.557 1.00 87.69 112 ALA A O 1
ATOM 802 N N . GLU A 1 113 ? -10.735 -8.229 3.136 1.00 87.69 113 GLU A N 1
ATOM 803 C CA . GLU A 1 113 ? -10.075 -8.883 2.013 1.00 87.69 113 GLU A CA 1
ATOM 804 C C . GLU A 1 113 ? -9.241 -7.889 1.191 1.00 87.69 113 GLU A C 1
ATOM 806 O O . GLU A 1 113 ? -9.708 -6.815 0.802 1.00 87.69 113 GLU A O 1
ATOM 811 N N . ILE A 1 114 ? -8.015 -8.300 0.854 1.00 87.00 114 ILE A N 1
ATOM 812 C CA . ILE A 1 114 ? -7.185 -7.629 -0.150 1.00 87.00 114 ILE A CA 1
ATOM 813 C C . ILE A 1 114 ? -7.292 -8.407 -1.461 1.00 87.00 114 ILE A C 1
ATOM 815 O O . ILE A 1 114 ? -6.725 -9.492 -1.616 1.00 87.00 114 ILE A O 1
ATOM 819 N N . VAL A 1 115 ? -7.975 -7.818 -2.437 1.00 86.94 115 VAL A N 1
ATOM 820 C CA . VAL A 1 115 ? -8.115 -8.355 -3.790 1.00 86.94 115 VAL A CA 1
ATOM 821 C C . VAL A 1 115 ? -6.954 -7.847 -4.644 1.00 86.94 115 VAL A C 1
ATOM 823 O O . VAL A 1 115 ? -7.041 -6.831 -5.337 1.00 86.94 115 VAL A O 1
ATOM 826 N N . ALA A 1 116 ? -5.833 -8.567 -4.582 1.00 81.75 116 ALA A N 1
ATOM 827 C CA . ALA A 1 116 ? -4.644 -8.291 -5.386 1.00 81.75 116 ALA A CA 1
ATOM 828 C C . ALA A 1 116 ? -4.625 -9.148 -6.662 1.00 81.75 116 ALA A C 1
ATOM 830 O O . ALA A 1 116 ? -4.140 -10.282 -6.675 1.00 81.75 116 ALA A O 1
ATOM 831 N N . GLY A 1 117 ? -5.172 -8.608 -7.754 1.00 68.06 117 GLY A N 1
ATOM 832 C CA . GLY A 1 117 ? -5.178 -9.267 -9.059 1.00 68.06 117 GLY A CA 1
ATOM 833 C C . GLY A 1 117 ? -3.866 -9.052 -9.813 1.00 68.06 117 GLY A C 1
ATOM 834 O O . GLY A 1 117 ? -3.702 -8.041 -10.488 1.00 68.06 117 GLY A O 1
ATOM 835 N N . ALA A 1 118 ? -2.940 -10.011 -9.751 1.00 60.38 118 ALA A N 1
ATOM 836 C CA . ALA A 1 118 ? -1.734 -9.977 -10.576 1.00 60.38 118 ALA A CA 1
ATOM 837 C C . ALA A 1 118 ? -1.966 -10.677 -11.926 1.00 60.38 118 ALA A C 1
ATOM 839 O O . ALA A 1 118 ? -2.413 -11.823 -11.984 1.00 60.38 118 ALA A O 1
ATOM 840 N N . TRP A 1 119 ? -1.592 -10.014 -13.023 1.00 55.53 119 TRP A N 1
ATOM 841 C CA . TRP A 1 119 ? -1.631 -10.594 -14.375 1.00 55.53 119 TRP A CA 1
ATOM 842 C C . TRP A 1 119 ? -0.540 -11.666 -14.581 1.00 55.53 119 TRP A C 1
ATOM 844 O O . TRP A 1 119 ? -0.602 -12.444 -15.533 1.00 55.53 119 TRP A O 1
ATOM 854 N N . TRP A 1 120 ? 0.442 -11.744 -13.672 1.00 52.00 120 TRP A N 1
ATOM 855 C CA . TRP A 1 120 ? 1.583 -12.659 -13.733 1.00 52.00 120 TRP A CA 1
ATOM 856 C C . TRP A 1 120 ? 1.689 -13.522 -12.469 1.00 52.00 120 TRP A C 1
ATOM 858 O O . TRP A 1 120 ? 1.657 -13.023 -11.349 1.00 52.00 120 TRP A O 1
ATOM 868 N N . ARG A 1 121 ? 1.867 -14.837 -12.654 1.00 52.97 121 ARG A N 1
ATOM 869 C CA . ARG A 1 121 ? 1.980 -15.851 -11.585 1.00 52.97 121 ARG A CA 1
ATOM 870 C C . ARG A 1 121 ? 3.390 -15.961 -10.996 1.00 52.97 121 ARG A C 1
ATOM 872 O O . ARG A 1 121 ? 3.918 -17.064 -10.862 1.00 52.97 121 ARG A O 1
ATOM 879 N N . ALA A 1 122 ? 4.032 -14.844 -10.692 1.00 57.66 122 ALA A N 1
ATOM 880 C CA . ALA A 1 122 ? 5.320 -14.868 -10.011 1.00 57.66 122 ALA A CA 1
ATOM 881 C C . ALA A 1 122 ? 5.112 -14.372 -8.578 1.00 57.66 122 ALA A C 1
ATOM 883 O O . ALA A 1 122 ? 5.222 -13.168 -8.347 1.00 57.66 122 ALA A O 1
ATOM 884 N N . PRO A 1 123 ? 4.770 -15.253 -7.615 1.00 52.50 123 PRO A N 1
ATOM 885 C CA . PRO A 1 123 ? 4.842 -14.854 -6.220 1.00 52.50 123 PRO A CA 1
ATOM 886 C C . PRO A 1 123 ? 6.254 -14.333 -5.944 1.00 52.50 123 PRO A C 1
ATOM 888 O O . PRO A 1 123 ? 7.245 -14.949 -6.349 1.00 52.50 123 PRO A O 1
ATOM 891 N N . GLY A 1 124 ? 6.338 -13.181 -5.280 1.00 51.88 124 GLY A N 1
ATOM 892 C CA . GLY A 1 124 ? 7.610 -12.704 -4.755 1.00 51.88 124 GLY A CA 1
ATOM 893 C C . GLY A 1 124 ? 8.206 -13.731 -3.782 1.00 51.88 124 GLY A C 1
ATOM 894 O O . GLY A 1 124 ? 7.489 -14.613 -3.294 1.00 51.88 124 GLY A O 1
ATOM 895 N N . PRO A 1 125 ? 9.507 -13.646 -3.469 1.00 45.06 125 PRO A N 1
ATOM 896 C CA . PRO A 1 125 ? 10.104 -14.478 -2.429 1.00 45.06 125 PRO A CA 1
ATOM 897 C C . PRO A 1 125 ? 9.309 -14.354 -1.116 1.00 45.06 125 PRO A C 1
ATOM 899 O O . PRO A 1 125 ? 9.178 -13.260 -0.577 1.00 45.06 125 PRO A O 1
ATOM 902 N N . GLY A 1 126 ? 8.742 -15.462 -0.626 1.00 51.00 126 GLY A N 1
ATOM 903 C CA . GLY A 1 126 ? 7.893 -15.489 0.577 1.00 51.00 126 GLY A CA 1
ATOM 904 C C . GLY A 1 126 ? 6.386 -15.315 0.334 1.00 51.00 126 GLY A C 1
ATOM 905 O O . GLY A 1 126 ? 5.602 -15.517 1.259 1.00 51.00 126 GLY A O 1
ATOM 906 N N . GLY A 1 127 ? 5.955 -15.012 -0.892 1.00 50.88 127 GLY A N 1
ATOM 907 C CA . GLY A 1 127 ? 4.542 -15.011 -1.267 1.00 50.88 127 GLY A CA 1
ATOM 908 C C . GLY A 1 127 ? 4.000 -16.429 -1.469 1.00 50.88 127 GLY A C 1
ATOM 909 O O . GLY A 1 127 ? 4.663 -17.287 -2.056 1.00 50.88 127 GLY A O 1
ATOM 910 N N . HIS A 1 128 ? 2.766 -16.686 -1.029 1.00 46.72 128 HIS A N 1
ATOM 911 C CA . HIS A 1 128 ? 2.001 -17.822 -1.550 1.00 46.72 128 HIS A CA 1
ATOM 912 C C . HIS A 1 128 ? 1.761 -17.588 -3.055 1.00 46.72 128 HIS A C 1
ATOM 914 O O . HIS A 1 128 ? 1.648 -16.424 -3.444 1.00 46.72 128 HIS A O 1
ATOM 920 N N . PRO A 1 129 ? 1.682 -18.620 -3.920 1.00 51.66 129 PRO A N 1
ATOM 921 C CA . PRO A 1 129 ? 1.231 -18.465 -5.305 1.00 51.66 129 PRO A CA 1
ATOM 922 C C . PRO A 1 129 ? -0.213 -17.931 -5.338 1.00 51.66 129 PRO A C 1
ATOM 924 O O . PRO A 1 129 ? -1.175 -18.680 -5.474 1.00 51.66 129 PRO A O 1
ATOM 927 N N . GLY A 1 130 ? -0.371 -16.623 -5.157 1.00 47.94 130 GLY A N 1
ATOM 928 C CA . GLY A 1 130 ? -1.636 -15.915 -5.248 1.00 47.94 130 GLY A CA 1
ATOM 929 C C . GLY A 1 130 ? -2.008 -15.733 -6.713 1.00 47.94 130 GLY A C 1
ATOM 930 O O . GLY A 1 130 ? -1.198 -15.253 -7.503 1.00 47.94 130 GLY A O 1
ATOM 931 N N . GLY A 1 131 ? -3.228 -16.143 -7.070 1.00 45.41 131 GLY A N 1
ATOM 932 C CA . GLY A 1 131 ? -3.829 -15.864 -8.378 1.00 45.41 131 GLY A CA 1
ATOM 933 C C . GLY A 1 131 ? -4.122 -17.084 -9.254 1.00 45.41 131 GLY A C 1
ATOM 934 O O . GLY A 1 131 ? -3.712 -17.127 -10.414 1.00 45.41 131 GLY A O 1
ATOM 935 N N . ALA A 1 132 ? -4.847 -18.079 -8.730 1.00 42.91 132 ALA A N 1
ATOM 936 C CA . ALA A 1 132 ? -5.660 -18.976 -9.557 1.00 42.91 132 ALA A CA 1
ATOM 937 C C . ALA A 1 132 ? -6.832 -19.580 -8.762 1.00 42.91 132 ALA A C 1
ATOM 939 O O . ALA A 1 132 ? -6.896 -20.791 -8.562 1.00 42.91 132 ALA A O 1
ATOM 940 N N . SER A 1 133 ? -7.781 -18.746 -8.337 1.00 48.44 133 SER A N 1
ATOM 941 C CA . SER A 1 133 ? -9.169 -19.209 -8.275 1.00 48.44 133 SER A CA 1
ATOM 942 C C . SER A 1 133 ? -9.729 -19.063 -9.687 1.00 48.44 133 SER A C 1
ATOM 944 O O . SER A 1 133 ? -9.785 -17.957 -10.214 1.00 48.44 133 SER A O 1
ATOM 946 N N . GLN A 1 134 ? -10.000 -20.194 -10.334 1.00 44.28 134 GLN A N 1
ATOM 947 C CA . GLN A 1 134 ? -10.399 -20.289 -11.738 1.00 44.28 134 GLN A CA 1
ATOM 948 C C . GLN A 1 134 ? -11.729 -19.570 -12.004 1.00 44.28 134 GLN A C 1
ATOM 950 O O . GLN A 1 134 ? -12.673 -19.719 -11.229 1.00 44.28 134 GLN A O 1
ATOM 955 N N . GLY A 1 135 ? -11.792 -18.862 -13.131 1.00 39.50 135 GLY A N 1
ATOM 956 C CA . GLY A 1 135 ? -13.012 -18.594 -13.889 1.00 39.50 135 GLY A CA 1
ATOM 957 C C . GLY A 1 135 ? -12.803 -19.099 -15.305 1.00 39.50 135 GLY A C 1
ATOM 958 O O . GLY A 1 135 ? -11.758 -18.721 -15.882 1.00 39.50 135 GLY A O 1
#

Foldseek 3Di:
DDDDDDDDDDDDDDDDDDDDDPPPPPDPQQDDPDDDLVVFDAQEAEEDAPEEWEQELVQQWIDGPRDITHFDADPVGESEHHYQEYAALYEYEYDDAHHYDYYHVDYYHHNDDYHDAHPDQDAHNVGDSPHDPDD